Protein AF-A0A4R3DNE4-F1 (afdb_monomer)

Structure (mmCIF, N/CA/C/O backbone):
data_AF-A0A4R3DNE4-F1
#
_entry.id   AF-A0A4R3DNE4-F1
#
loop_
_atom_site.group_PDB
_atom_site.id
_atom_site.type_symbol
_atom_site.label_atom_id
_atom_site.label_alt_id
_atom_site.label_comp_id
_atom_site.label_asym_id
_atom_site.label_entity_id
_atom_site.label_seq_id
_atom_site.pdbx_PDB_ins_code
_atom_site.Cartn_x
_atom_site.Cartn_y
_atom_site.Cartn_z
_atom_site.occupancy
_atom_site.B_iso_or_equiv
_atom_site.auth_seq_id
_atom_site.auth_comp_id
_atom_site.auth_asym_id
_atom_site.auth_atom_id
_atom_site.pdbx_PDB_model_num
ATOM 1 N N . MET A 1 1 ? 6.334 3.932 26.069 1.00 52.25 1 MET A N 1
ATOM 2 C CA . MET A 1 1 ? 6.741 2.509 26.064 1.00 52.25 1 MET A CA 1
ATOM 3 C C . MET A 1 1 ? 5.589 1.728 25.460 1.00 52.25 1 MET A C 1
ATOM 5 O O . MET A 1 1 ? 4.457 2.101 25.736 1.00 52.25 1 MET A O 1
ATOM 9 N N . LEU A 1 2 ? 5.860 0.739 24.606 1.00 69.19 2 LEU A N 1
ATOM 10 C CA . LEU A 1 2 ? 4.823 -0.155 24.076 1.00 69.19 2 LEU A CA 1
ATOM 11 C C . LEU A 1 2 ? 4.167 -0.907 25.250 1.00 69.19 2 LEU A C 1
ATOM 13 O O . LEU A 1 2 ? 4.864 -1.281 26.197 1.00 69.19 2 LEU A O 1
ATOM 17 N N . ALA A 1 3 ? 2.844 -1.049 25.229 1.00 77.50 3 ALA A N 1
ATOM 18 C CA . ALA A 1 3 ? 2.082 -1.752 26.253 1.00 77.50 3 ALA A CA 1
ATOM 19 C C . ALA A 1 3 ? 2.301 -3.274 26.158 1.00 77.50 3 ALA A C 1
ATOM 21 O O . ALA A 1 3 ? 2.798 -3.801 25.160 1.00 77.50 3 ALA A O 1
ATOM 22 N N . ALA A 1 4 ? 1.943 -4.006 27.216 1.00 80.75 4 ALA A N 1
ATOM 23 C CA . ALA A 1 4 ? 2.010 -5.464 27.194 1.00 80.75 4 ALA A CA 1
ATOM 24 C C . ALA A 1 4 ? 1.046 -6.025 26.131 1.00 80.75 4 ALA A C 1
ATOM 26 O O . ALA A 1 4 ? -0.143 -5.718 26.151 1.00 80.75 4 ALA A O 1
ATOM 27 N N . GLY A 1 5 ? 1.559 -6.862 25.225 1.00 83.50 5 GLY A N 1
ATOM 28 C CA . GLY A 1 5 ? 0.786 -7.442 24.118 1.00 83.50 5 GLY A CA 1
ATOM 29 C C . GLY A 1 5 ? 0.856 -6.660 22.802 1.00 83.50 5 GLY A C 1
ATOM 30 O O . GLY A 1 5 ? 0.323 -7.135 21.797 1.00 83.50 5 GLY A O 1
ATOM 31 N N . ASP A 1 6 ? 1.534 -5.510 22.778 1.00 94.12 6 ASP A N 1
ATOM 32 C CA . ASP A 1 6 ? 1.794 -4.769 21.545 1.00 94.12 6 ASP A CA 1
ATOM 33 C C . ASP A 1 6 ? 2.691 -5.564 20.589 1.00 94.12 6 ASP A C 1
ATOM 35 O O . ASP A 1 6 ? 3.611 -6.275 21.002 1.00 94.12 6 ASP A O 1
ATOM 39 N N . ASN A 1 7 ? 2.444 -5.412 19.289 1.00 94.12 7 ASN A N 1
ATOM 40 C CA . ASN A 1 7 ? 3.234 -6.055 18.244 1.00 94.12 7 ASN A CA 1
ATOM 41 C C . ASN A 1 7 ? 3.466 -5.076 17.091 1.00 94.12 7 ASN A C 1
ATOM 43 O O . ASN A 1 7 ? 2.551 -4.352 16.692 1.00 94.12 7 ASN A O 1
ATOM 47 N N . ILE A 1 8 ? 4.690 -5.077 16.569 1.00 95.00 8 ILE A N 1
ATOM 48 C CA . ILE A 1 8 ? 5.070 -4.369 15.354 1.00 95.00 8 ILE A CA 1
ATOM 49 C C . ILE A 1 8 ? 5.612 -5.387 14.357 1.00 95.00 8 ILE A C 1
ATOM 51 O O . ILE A 1 8 ? 6.558 -6.117 14.652 1.00 95.00 8 ILE A O 1
ATOM 55 N N . VAL A 1 9 ? 5.049 -5.376 13.153 1.00 96.38 9 VAL A N 1
ATOM 56 C CA . VAL A 1 9 ? 5.530 -6.151 12.010 1.00 96.38 9 VAL A CA 1
ATOM 57 C C . VAL A 1 9 ? 6.012 -5.183 10.946 1.00 96.38 9 VAL A C 1
ATOM 59 O O . VAL A 1 9 ? 5.313 -4.231 10.609 1.00 96.38 9 VAL A O 1
ATOM 62 N N . LEU A 1 10 ? 7.204 -5.437 10.413 1.00 97.50 10 LEU A N 1
ATOM 63 C CA . LEU A 1 10 ? 7.787 -4.690 9.306 1.00 97.50 10 LEU A CA 1
ATOM 64 C C . LEU A 1 10 ? 8.239 -5.680 8.237 1.00 97.50 10 LEU A C 1
ATOM 66 O O . LEU A 1 10 ? 8.898 -6.672 8.544 1.00 97.50 10 LEU A O 1
ATOM 70 N N . GLN A 1 11 ? 7.910 -5.390 6.986 1.00 97.31 11 GLN A N 1
ATOM 71 C CA . GLN A 1 11 ? 8.351 -6.162 5.834 1.00 97.31 11 GLN A CA 1
ATOM 72 C C . GLN A 1 11 ? 8.713 -5.210 4.702 1.00 97.31 11 GLN A C 1
ATOM 74 O O . GLN A 1 11 ? 7.948 -4.309 4.379 1.00 97.31 11 GLN A O 1
ATOM 79 N N . ALA A 1 12 ? 9.861 -5.434 4.073 1.00 97.31 12 ALA A N 1
ATOM 80 C CA . ALA A 1 12 ? 10.267 -4.724 2.872 1.00 97.31 12 ALA A CA 1
ATOM 81 C C . ALA A 1 12 ? 10.697 -5.728 1.803 1.00 97.31 12 ALA A C 1
ATOM 83 O O . ALA A 1 12 ? 11.246 -6.783 2.123 1.00 97.31 12 ALA A O 1
ATOM 84 N N . ALA A 1 13 ? 10.455 -5.395 0.542 1.00 97.75 13 ALA A N 1
ATOM 85 C CA . ALA A 1 13 ? 10.882 -6.197 -0.592 1.00 97.75 13 ALA A CA 1
ATOM 86 C C . ALA A 1 13 ? 11.289 -5.291 -1.756 1.00 97.75 13 ALA A C 1
ATOM 88 O O . ALA A 1 13 ? 10.716 -4.223 -1.959 1.00 97.75 13 ALA A O 1
ATOM 89 N N . TYR A 1 14 ? 12.285 -5.730 -2.520 1.00 97.88 14 TYR A N 1
ATOM 90 C CA . TYR A 1 14 ? 12.728 -5.101 -3.760 1.00 97.88 14 TYR A CA 1
ATOM 91 C C . TYR A 1 14 ? 12.619 -6.129 -4.883 1.00 97.88 14 TYR A C 1
ATOM 93 O O . TYR A 1 14 ? 12.941 -7.298 -4.675 1.00 97.88 14 TYR A O 1
ATOM 101 N N . ALA A 1 15 ? 12.170 -5.694 -6.056 1.00 97.50 15 ALA A N 1
ATOM 102 C CA . ALA A 1 15 ? 12.066 -6.529 -7.243 1.00 97.50 15 ALA A CA 1
ATOM 103 C C . ALA A 1 15 ? 12.766 -5.869 -8.432 1.00 97.50 15 ALA A C 1
ATOM 105 O O . ALA A 1 15 ? 12.672 -4.656 -8.621 1.00 97.50 15 ALA A O 1
ATOM 106 N N . ASP A 1 16 ? 13.417 -6.694 -9.247 1.00 96.94 16 ASP A N 1
ATOM 107 C CA . ASP A 1 16 ? 14.065 -6.337 -10.508 1.00 96.94 16 ASP A CA 1
ATOM 108 C C . ASP A 1 16 ? 13.731 -7.446 -11.516 1.00 96.94 16 ASP A C 1
ATOM 110 O O . ASP A 1 16 ? 14.250 -8.556 -11.418 1.00 96.94 16 ASP A O 1
ATOM 114 N N . GLY A 1 17 ? 12.767 -7.190 -12.404 1.00 94.00 17 GLY A N 1
ATOM 115 C CA . GLY A 1 17 ? 12.265 -8.198 -13.343 1.00 94.00 17 GLY A CA 1
ATOM 116 C C . GLY A 1 17 ? 11.268 -9.204 -12.753 1.00 94.00 17 GLY A C 1
ATOM 117 O O . GLY A 1 17 ? 11.039 -10.249 -13.353 1.00 94.00 17 GLY A O 1
ATOM 118 N N . SER A 1 18 ? 10.679 -8.924 -11.584 1.00 92.94 18 SER A N 1
ATOM 119 C CA . SER A 1 18 ? 9.720 -9.825 -10.923 1.00 92.94 18 SER A CA 1
ATOM 120 C C . SER A 1 18 ? 8.725 -9.068 -10.030 1.00 92.94 18 SER A C 1
ATOM 122 O O . SER A 1 18 ? 8.647 -9.290 -8.815 1.00 92.94 18 SER A O 1
ATOM 124 N N . LEU A 1 19 ? 7.986 -8.118 -10.605 1.00 93.31 19 LEU A N 1
ATOM 125 C CA . LEU A 1 19 ? 7.172 -7.150 -9.859 1.00 93.31 19 LEU A CA 1
ATOM 126 C C . LEU A 1 19 ? 6.026 -7.802 -9.058 1.00 93.31 19 LEU A C 1
ATOM 128 O O . LEU A 1 19 ? 5.572 -7.243 -8.058 1.00 93.31 19 LEU A O 1
ATOM 132 N N . GLY A 1 20 ? 5.629 -9.028 -9.411 1.00 91.62 20 GLY A N 1
ATOM 133 C CA . GLY A 1 20 ? 4.675 -9.833 -8.638 1.00 91.62 20 GLY A CA 1
ATOM 134 C C . GLY A 1 20 ? 5.080 -10.055 -7.176 1.00 91.62 20 GLY A C 1
ATOM 135 O O . GLY A 1 20 ? 4.228 -10.014 -6.289 1.00 91.62 20 GLY A O 1
ATOM 136 N N . TYR A 1 21 ? 6.380 -10.195 -6.888 1.00 92.75 21 TYR A N 1
ATOM 137 C CA . TYR A 1 21 ? 6.878 -10.411 -5.520 1.00 92.75 21 TYR A CA 1
ATOM 138 C C . TYR A 1 21 ? 6.679 -9.204 -4.595 1.00 92.75 21 TYR A C 1
ATOM 140 O O . TYR A 1 21 ? 6.714 -9.355 -3.375 1.00 92.75 21 TYR A O 1
ATOM 148 N N . ILE A 1 22 ? 6.442 -8.017 -5.161 1.00 94.06 22 ILE A N 1
ATOM 149 C CA . ILE A 1 22 ? 6.132 -6.790 -4.418 1.00 94.06 22 ILE A CA 1
ATOM 150 C C . ILE A 1 22 ? 4.647 -6.400 -4.524 1.00 94.06 22 ILE A C 1
ATOM 152 O O . ILE A 1 22 ? 4.285 -5.280 -4.172 1.00 94.06 22 ILE A O 1
ATOM 156 N N . GLY A 1 23 ? 3.780 -7.322 -4.967 1.00 89.06 23 GLY A N 1
ATOM 157 C CA . GLY A 1 23 ? 2.317 -7.175 -4.939 1.00 89.06 23 GLY A CA 1
ATOM 158 C C . GLY A 1 23 ? 1.675 -6.581 -6.199 1.00 89.06 23 GLY A C 1
ATOM 159 O O . GLY A 1 23 ? 0.457 -6.362 -6.212 1.00 89.06 23 GLY A O 1
ATOM 160 N N . TRP A 1 24 ? 2.462 -6.355 -7.254 1.00 89.12 24 TRP A N 1
ATOM 161 C CA . TRP A 1 24 ? 2.014 -5.761 -8.514 1.00 89.12 24 TRP A CA 1
ATOM 162 C C . TRP A 1 24 ? 1.782 -6.819 -9.591 1.00 89.12 24 TRP A C 1
ATOM 164 O O . TRP A 1 24 ? 2.656 -7.633 -9.868 1.00 89.12 24 TRP A O 1
ATOM 174 N N . TYR A 1 25 ? 0.611 -6.782 -10.229 1.00 86.56 25 TYR A N 1
ATOM 175 C CA . TYR A 1 25 ? 0.200 -7.763 -11.234 1.00 86.56 25 TYR A CA 1
ATOM 176 C C . TYR A 1 25 ? -0.398 -7.069 -12.465 1.00 86.56 25 TYR A C 1
ATOM 178 O O . TYR A 1 25 ? -0.995 -5.994 -12.330 1.00 86.56 25 TYR A O 1
ATOM 186 N N . PRO A 1 26 ? -0.257 -7.659 -13.666 1.00 81.44 26 PRO A N 1
ATOM 187 C CA . PRO A 1 26 ? -0.841 -7.107 -14.883 1.00 81.44 26 PRO A CA 1
ATOM 188 C C . PRO A 1 26 ? -2.369 -7.052 -14.800 1.00 81.44 26 PRO A C 1
ATOM 190 O O . PRO A 1 26 ? -3.006 -7.929 -14.219 1.00 81.44 26 PRO A O 1
ATOM 19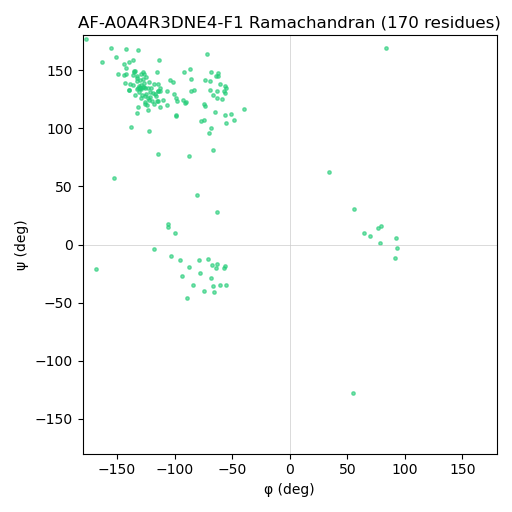3 N N . GLY A 1 27 ? -2.959 -6.017 -15.401 1.00 74.31 27 GLY A N 1
ATOM 194 C CA . GLY A 1 27 ? -4.412 -5.845 -15.468 1.00 74.31 27 GLY A CA 1
ATOM 195 C C . GLY A 1 27 ? -5.058 -5.306 -14.190 1.00 74.31 27 GLY A C 1
ATOM 196 O O . GLY A 1 27 ? -6.270 -5.130 -14.172 1.00 74.31 27 GLY A O 1
ATOM 197 N N . THR A 1 28 ? -4.274 -5.011 -13.148 1.00 69.88 28 THR A N 1
ATOM 198 C CA . THR A 1 28 ? -4.778 -4.408 -11.908 1.00 69.88 28 THR A CA 1
ATOM 199 C C . THR A 1 28 ? -4.019 -3.142 -11.550 1.00 69.88 28 THR A C 1
ATOM 201 O O . THR A 1 28 ? -2.800 -3.180 -11.392 1.00 69.88 28 THR A O 1
ATOM 204 N N . PHE A 1 29 ? -4.742 -2.033 -11.409 1.00 71.81 29 PHE A N 1
ATOM 205 C CA . PHE A 1 29 ? -4.197 -0.714 -11.093 1.00 71.81 29 PHE A CA 1
ATOM 206 C C . PHE A 1 29 ? -5.301 0.229 -10.600 1.00 71.81 29 PHE A C 1
ATOM 208 O O . PHE A 1 29 ? -6.468 0.024 -10.924 1.00 71.81 29 PHE A O 1
ATOM 215 N N . GLY A 1 30 ? -4.962 1.278 -9.853 1.00 66.81 30 GLY A N 1
ATOM 216 C CA . GLY A 1 30 ? -5.964 2.214 -9.326 1.00 66.81 30 GLY A CA 1
ATOM 217 C C . GLY A 1 30 ? -6.614 1.736 -8.035 1.00 66.81 30 GLY A C 1
ATOM 218 O O . GLY A 1 30 ? -6.492 0.567 -7.647 1.00 66.81 30 GLY A O 1
ATOM 219 N N . VAL A 1 31 ? -7.353 2.638 -7.387 1.00 69.12 31 VAL A N 1
ATOM 220 C CA . VAL A 1 31 ? -8.191 2.284 -6.241 1.00 69.12 31 VAL A CA 1
ATOM 221 C C . VAL A 1 31 ? -9.152 1.167 -6.647 1.00 69.12 31 VAL A C 1
ATOM 223 O O . VAL A 1 31 ? -9.769 1.194 -7.714 1.00 69.12 31 VAL A O 1
ATOM 226 N N . GLY A 1 32 ? -9.280 0.146 -5.793 1.00 64.88 32 GLY A N 1
ATOM 227 C CA . GLY A 1 32 ? -10.148 -1.002 -6.067 1.00 64.88 32 GLY A CA 1
ATOM 228 C C . GLY A 1 32 ? -9.697 -1.835 -7.271 1.00 64.88 32 GLY A C 1
ATOM 229 O O . GLY A 1 32 ? -10.438 -2.715 -7.702 1.00 64.88 32 GLY A O 1
ATOM 230 N N . ARG A 1 33 ? -8.493 -1.570 -7.806 1.00 65.06 33 ARG A N 1
ATOM 231 C CA . ARG A 1 33 ? -7.920 -2.202 -9.001 1.00 65.06 33 ARG A CA 1
ATOM 232 C C . ARG A 1 33 ? -8.814 -2.073 -10.245 1.00 65.06 33 ARG A C 1
ATOM 234 O O . ARG A 1 33 ? -8.802 -2.953 -11.100 1.00 65.06 33 ARG A O 1
ATOM 241 N N . LEU A 1 34 ? -9.595 -0.991 -10.334 1.00 54.50 34 LEU A N 1
ATOM 242 C CA . LEU A 1 34 ? -10.563 -0.747 -11.414 1.00 54.50 34 LEU A CA 1
ATOM 243 C C . LEU A 1 34 ? -9.922 -0.233 -12.717 1.00 54.50 34 LEU A C 1
ATOM 245 O O . LEU A 1 34 ? -10.571 -0.224 -13.762 1.00 54.50 34 LEU A O 1
ATOM 249 N N . GLY A 1 35 ? -8.658 0.190 -12.669 1.00 62.16 35 GLY A N 1
ATOM 250 C CA . GLY A 1 35 ? -7.850 0.539 -13.832 1.00 62.16 35 GLY A CA 1
ATOM 251 C C . GLY A 1 35 ? -7.048 -0.655 -14.358 1.00 62.16 35 GLY A C 1
ATOM 252 O O . GLY A 1 35 ? -6.603 -1.519 -13.604 1.00 62.16 35 GLY A O 1
ATOM 253 N N . GLY A 1 36 ? -6.819 -0.687 -15.670 1.00 67.25 36 GLY A N 1
ATOM 254 C CA . GLY A 1 36 ? -5.939 -1.664 -16.308 1.00 67.25 36 GLY A CA 1
ATOM 255 C C . GLY A 1 36 ? -4.563 -1.062 -16.576 1.00 67.25 36 GLY A C 1
ATOM 256 O O . GLY A 1 36 ? -4.436 -0.209 -17.449 1.00 67.25 36 GLY A O 1
ATOM 257 N N . LEU A 1 37 ? -3.534 -1.520 -15.857 1.00 72.56 37 LEU A N 1
ATOM 258 C CA . LEU A 1 37 ? -2.135 -1.262 -16.210 1.00 72.56 37 LEU A CA 1
ATOM 259 C C . LEU A 1 37 ? -1.581 -2.468 -16.968 1.00 72.56 37 LEU A C 1
ATOM 261 O O . LEU A 1 37 ? -1.578 -3.592 -16.453 1.00 72.56 37 LEU A O 1
ATOM 265 N N . THR A 1 38 ? -1.067 -2.230 -18.173 1.00 77.94 38 THR A N 1
ATOM 266 C CA . THR A 1 38 ? -0.219 -3.205 -18.863 1.00 77.94 38 THR A CA 1
ATOM 267 C C . THR A 1 38 ? 1.104 -3.278 -18.118 1.00 77.94 38 THR A C 1
ATOM 269 O O . THR A 1 38 ? 1.960 -2.432 -18.331 1.00 77.94 38 THR A O 1
ATOM 272 N N . LEU A 1 39 ? 1.258 -4.250 -17.219 1.00 86.56 39 LEU A N 1
ATOM 273 C CA . LEU A 1 39 ? 2.475 -4.431 -16.434 1.00 86.56 39 LEU A CA 1
ATOM 274 C C . LEU A 1 39 ? 3.425 -5.404 -17.139 1.00 86.56 39 LEU A C 1
ATOM 276 O O . LEU A 1 39 ? 3.046 -6.541 -17.414 1.00 86.56 39 LEU A O 1
ATOM 280 N N . ALA A 1 40 ? 4.660 -4.970 -17.384 1.00 90.12 40 ALA A N 1
ATOM 281 C CA . ALA A 1 40 ? 5.731 -5.815 -17.902 1.00 90.12 40 ALA A CA 1
ATOM 282 C C . ALA A 1 40 ? 6.941 -5.807 -16.958 1.00 90.12 40 ALA A C 1
ATOM 284 O O . ALA A 1 40 ? 7.487 -4.744 -16.636 1.00 90.12 40 ALA A O 1
ATOM 285 N N . ASP A 1 41 ? 7.368 -7.003 -16.552 1.00 92.62 41 ASP A N 1
ATOM 286 C CA . ASP A 1 41 ? 8.542 -7.212 -15.699 1.00 92.62 41 ASP A CA 1
ATOM 287 C C . ASP A 1 41 ? 9.844 -6.822 -16.409 1.00 92.62 41 ASP A C 1
ATOM 289 O O . ASP A 1 41 ? 10.739 -6.251 -15.792 1.00 92.62 41 ASP A O 1
ATOM 293 N N . ALA A 1 42 ? 9.931 -7.058 -17.717 1.00 92.06 42 ALA A N 1
ATOM 294 C CA . ALA A 1 42 ? 11.078 -6.697 -18.539 1.00 92.06 42 ALA A CA 1
ATOM 295 C C . ALA A 1 42 ? 10.637 -6.250 -19.934 1.00 92.06 42 ALA A C 1
ATOM 297 O O . ALA A 1 42 ? 9.557 -6.608 -20.411 1.00 92.06 42 ALA A O 1
ATOM 298 N N . THR A 1 43 ? 11.473 -5.450 -20.588 1.00 91.12 43 THR A N 1
ATOM 299 C CA . THR A 1 43 ? 11.191 -4.852 -21.894 1.00 91.12 43 THR A CA 1
ATOM 300 C C . THR A 1 43 ? 12.407 -4.993 -22.793 1.00 91.12 43 THR A C 1
ATOM 302 O O . THR A 1 43 ? 13.542 -5.004 -22.326 1.00 91.12 43 THR A O 1
ATOM 305 N N . LEU A 1 44 ? 12.184 -5.129 -24.099 1.00 90.50 44 LEU A N 1
ATOM 306 C CA . LEU A 1 44 ? 13.275 -5.128 -25.066 1.00 90.50 44 LEU A CA 1
ATOM 307 C C . LEU A 1 44 ? 13.529 -3.696 -25.533 1.00 90.50 44 LEU A C 1
ATOM 309 O O . LEU A 1 44 ? 12.644 -3.052 -26.100 1.00 90.50 44 LEU A O 1
ATOM 313 N N . ASN A 1 45 ? 14.753 -3.217 -25.353 1.00 85.25 45 ASN A N 1
ATOM 314 C CA . ASN A 1 45 ? 15.215 -1.991 -25.970 1.00 85.25 45 ASN A CA 1
ATOM 315 C C . ASN A 1 45 ? 15.474 -2.252 -27.457 1.00 85.25 45 ASN A C 1
ATOM 317 O O . ASN A 1 45 ? 16.448 -2.900 -27.833 1.00 85.25 45 ASN A O 1
ATOM 321 N N . THR A 1 46 ? 14.604 -1.741 -28.322 1.00 82.50 46 THR A N 1
ATOM 322 C CA . THR A 1 46 ? 14.681 -1.987 -29.769 1.00 82.50 46 THR A CA 1
ATOM 323 C C . THR A 1 46 ? 15.846 -1.272 -30.453 1.00 82.50 46 THR A C 1
ATOM 325 O O . THR A 1 46 ? 16.134 -1.567 -31.608 1.00 82.50 46 THR A O 1
ATOM 328 N N . ILE A 1 47 ? 16.505 -0.329 -29.771 1.00 85.56 47 ILE A N 1
ATOM 329 C CA . ILE A 1 47 ? 17.669 0.396 -30.295 1.00 85.56 47 ILE A CA 1
ATOM 330 C C . ILE A 1 47 ? 18.956 -0.355 -29.942 1.00 85.56 47 ILE A C 1
ATOM 332 O O . ILE A 1 47 ? 19.814 -0.536 -30.800 1.00 85.56 47 ILE A O 1
ATOM 336 N N . THR A 1 48 ? 19.098 -0.800 -28.691 1.00 88.44 48 THR A N 1
ATOM 337 C CA . THR A 1 48 ? 20.322 -1.469 -28.213 1.00 88.44 48 THR A CA 1
ATOM 338 C C . THR A 1 48 ? 20.255 -2.996 -28.274 1.00 88.44 48 THR A C 1
ATOM 340 O O . THR A 1 48 ? 21.276 -3.656 -28.095 1.00 88.44 48 THR A O 1
ATOM 343 N N . GLY A 1 49 ? 19.070 -3.576 -28.480 1.00 89.56 49 GLY A N 1
ATOM 344 C CA . GLY A 1 49 ? 18.824 -5.020 -28.415 1.00 89.56 49 GLY A CA 1
ATOM 345 C C . GLY A 1 49 ? 18.908 -5.610 -27.002 1.00 89.56 49 GLY A C 1
ATOM 346 O O . GLY A 1 49 ? 18.880 -6.828 -26.847 1.00 89.56 49 GLY A O 1
ATOM 347 N N . SER A 1 50 ? 19.043 -4.772 -25.971 1.00 91.94 50 SER A N 1
ATOM 348 C CA . SER A 1 50 ? 19.180 -5.204 -24.576 1.00 91.94 50 SER A CA 1
ATOM 349 C C . SER A 1 50 ? 17.818 -5.405 -23.914 1.00 91.94 50 SER A C 1
ATOM 351 O O . SER A 1 50 ? 16.852 -4.732 -24.267 1.00 91.94 50 SER A O 1
ATOM 353 N N . VAL A 1 51 ? 17.746 -6.303 -22.932 1.00 93.62 51 VAL A N 1
ATOM 354 C CA . VAL A 1 51 ? 16.563 -6.451 -22.076 1.00 93.62 51 VAL A CA 1
ATOM 355 C C . VAL A 1 51 ? 16.730 -5.561 -20.849 1.00 93.62 51 VAL A C 1
ATOM 357 O O . VAL A 1 51 ? 17.705 -5.698 -20.113 1.00 93.62 51 VAL A O 1
ATOM 360 N N . ASP A 1 52 ? 15.781 -4.653 -20.648 1.00 93.88 52 ASP A N 1
ATOM 361 C CA . ASP A 1 52 ? 15.720 -3.741 -19.514 1.00 93.88 52 ASP A CA 1
ATOM 362 C C . ASP A 1 52 ? 14.613 -4.187 -18.550 1.00 93.88 52 ASP A C 1
ATOM 364 O O . ASP A 1 52 ? 13.431 -4.232 -18.899 1.00 93.88 52 ASP A O 1
ATOM 368 N N . ASN A 1 53 ? 14.984 -4.485 -17.309 1.00 95.62 53 ASN A N 1
ATOM 369 C CA . ASN A 1 53 ? 14.034 -4.901 -16.284 1.00 95.62 53 ASN A CA 1
ATOM 370 C C . ASN A 1 53 ? 13.356 -3.705 -15.609 1.00 95.62 53 ASN A C 1
ATOM 372 O O . ASN A 1 53 ? 14.012 -2.760 -15.153 1.00 95.62 53 ASN A O 1
ATOM 376 N N . SER A 1 54 ? 12.035 -3.779 -15.482 1.00 96.00 54 SER A N 1
ATOM 377 C CA . SER A 1 54 ? 11.280 -2.927 -14.572 1.00 96.00 54 SER A CA 1
ATOM 378 C C . SER A 1 54 ? 11.605 -3.316 -13.131 1.00 96.00 54 SER A C 1
ATOM 380 O O . SER A 1 54 ? 11.720 -4.497 -12.798 1.00 96.00 54 SER A O 1
ATOM 382 N N . SER A 1 55 ? 11.732 -2.322 -12.258 1.00 97.19 55 SER A N 1
ATOM 383 C CA . SER A 1 55 ? 12.068 -2.551 -10.855 1.00 97.19 55 SER A CA 1
ATOM 384 C C . SER A 1 55 ? 11.152 -1.791 -9.913 1.00 97.19 55 SER A C 1
ATOM 386 O O . SER A 1 55 ? 10.387 -0.923 -10.327 1.00 97.19 55 SER A O 1
ATOM 388 N N . GLY A 1 56 ? 11.197 -2.121 -8.631 1.00 97.38 56 GLY A N 1
ATOM 389 C CA . GLY A 1 56 ? 10.367 -1.467 -7.634 1.00 97.38 56 GLY A CA 1
ATOM 390 C C . GLY A 1 56 ? 10.656 -1.957 -6.232 1.00 97.38 56 GLY A C 1
ATOM 391 O O . GLY A 1 56 ? 11.451 -2.872 -6.023 1.00 97.38 56 GLY A O 1
ATOM 392 N N . PHE A 1 57 ? 9.987 -1.351 -5.261 1.00 97.94 57 PHE A N 1
ATOM 393 C CA . PHE A 1 57 ? 10.009 -1.840 -3.891 1.00 97.94 57 PHE A CA 1
ATOM 394 C C . PHE A 1 57 ? 8.632 -1.734 -3.250 1.00 97.94 57 PHE A C 1
ATOM 396 O O . PHE A 1 57 ? 7.811 -0.908 -3.656 1.00 97.94 57 PHE A O 1
ATOM 403 N N . SER A 1 58 ? 8.411 -2.545 -2.220 1.00 97.31 58 SER A N 1
ATOM 404 C CA . SER A 1 58 ? 7.289 -2.424 -1.300 1.00 97.31 58 SER A CA 1
ATOM 405 C C . SER A 1 58 ? 7.778 -2.397 0.145 1.00 97.31 58 SER A C 1
ATOM 407 O O . SER A 1 58 ? 8.798 -2.992 0.498 1.00 97.31 58 SER A O 1
ATOM 409 N N . LEU A 1 59 ? 7.039 -1.680 0.978 1.00 97.94 59 LEU A N 1
ATOM 410 C CA . LEU A 1 59 ? 7.180 -1.629 2.422 1.00 97.94 59 LEU A CA 1
ATOM 411 C C . LEU A 1 59 ? 5.797 -1.851 3.025 1.00 97.94 59 LEU A C 1
ATOM 413 O O . LEU A 1 59 ? 4.831 -1.233 2.586 1.00 97.94 59 LEU A O 1
ATOM 417 N N . VAL A 1 60 ? 5.713 -2.697 4.042 1.00 97.25 60 VAL A N 1
ATOM 418 C CA . VAL A 1 60 ? 4.512 -2.936 4.838 1.00 97.25 60 VAL A CA 1
ATOM 419 C C . VAL A 1 60 ? 4.883 -2.818 6.308 1.00 97.25 60 VAL A C 1
ATOM 421 O O . VAL A 1 60 ? 5.894 -3.362 6.754 1.00 97.25 60 VAL A O 1
ATOM 424 N N . ALA A 1 61 ? 4.054 -2.105 7.056 1.00 97.81 61 ALA A N 1
ATOM 425 C CA . ALA A 1 61 ? 4.154 -1.966 8.493 1.00 97.81 61 ALA A CA 1
ATOM 426 C C . ALA A 1 61 ? 2.790 -2.235 9.125 1.00 97.81 61 ALA A C 1
ATOM 428 O O . ALA A 1 61 ? 1.776 -1.733 8.646 1.00 97.81 61 ALA A O 1
ATOM 429 N N . ALA A 1 62 ? 2.765 -2.990 10.217 1.00 97.50 62 ALA A N 1
ATOM 430 C CA . ALA A 1 62 ? 1.577 -3.173 11.035 1.00 97.50 62 ALA A CA 1
ATOM 431 C C . ALA A 1 62 ? 1.923 -2.953 12.508 1.00 97.50 62 ALA A C 1
ATOM 433 O O . ALA A 1 62 ? 2.935 -3.456 12.992 1.00 97.50 62 ALA A O 1
ATOM 434 N N . LEU A 1 63 ? 1.082 -2.207 13.215 1.00 96.69 63 LEU A N 1
ATOM 435 C CA . LEU A 1 63 ? 1.188 -1.924 14.639 1.00 96.69 63 LEU A CA 1
ATOM 436 C C . LEU A 1 63 ? -0.120 -2.317 15.316 1.00 96.69 63 LEU A C 1
ATOM 438 O O . LEU A 1 63 ? -1.189 -1.843 14.939 1.00 96.69 63 LEU A O 1
ATOM 442 N N . LYS A 1 64 ? -0.018 -3.124 16.365 1.00 96.12 64 LYS A N 1
ATOM 443 C CA . LYS A 1 64 ? -1.091 -3.377 17.321 1.00 96.12 64 LYS A CA 1
ATOM 444 C C . LYS A 1 64 ? -0.725 -2.727 18.644 1.00 96.12 64 LYS A C 1
ATOM 446 O O . LYS A 1 64 ? 0.339 -3.028 19.180 1.00 96.12 64 LYS A O 1
ATOM 451 N N . HIS A 1 65 ? -1.604 -1.867 19.148 1.00 96.25 65 HIS A N 1
ATOM 452 C CA . HIS A 1 65 ? -1.420 -1.164 20.409 1.00 96.25 65 HIS A CA 1
ATOM 453 C C . HIS A 1 65 ? -2.630 -1.331 21.331 1.00 96.25 65 HIS A C 1
ATOM 455 O O . HIS A 1 65 ? -3.763 -1.062 20.926 1.00 96.25 65 HIS A O 1
ATOM 461 N N . PHE A 1 66 ? -2.393 -1.743 22.574 1.00 95.19 66 PHE A N 1
ATOM 462 C CA . PHE A 1 66 ? -3.413 -1.812 23.620 1.00 95.19 66 PHE A CA 1
ATOM 463 C C . PHE A 1 66 ? -3.336 -0.580 24.526 1.00 95.19 66 PHE A C 1
ATOM 465 O O . PHE A 1 66 ? -2.408 -0.432 25.317 1.00 95.19 66 PHE A O 1
ATOM 472 N N . TRP A 1 67 ? -4.352 0.281 24.456 1.00 93.56 67 TRP A N 1
ATOM 473 C CA . TRP A 1 67 ? -4.502 1.415 25.375 1.00 93.56 67 TRP A CA 1
ATOM 474 C C . TRP A 1 67 ? -4.967 0.939 26.753 1.00 93.56 67 TRP A C 1
ATOM 476 O O . TRP A 1 67 ? -4.506 1.413 27.789 1.00 93.56 67 TRP A O 1
ATOM 486 N N . THR A 1 68 ? -5.887 -0.027 26.749 1.00 93.38 68 THR A N 1
ATOM 487 C CA . THR A 1 68 ? -6.343 -0.793 27.911 1.00 93.38 68 THR A CA 1
ATOM 488 C C . THR A 1 68 ? -6.588 -2.242 27.466 1.00 93.38 68 THR A C 1
ATOM 490 O O . THR A 1 68 ? -6.676 -2.499 26.262 1.00 93.38 68 THR A O 1
ATOM 493 N N . PRO A 1 69 ? -6.779 -3.210 28.383 1.00 91.12 69 PRO A N 1
ATOM 494 C CA . PRO A 1 69 ? -7.147 -4.579 27.996 1.00 91.12 69 PRO A CA 1
ATOM 495 C C . PRO A 1 69 ? -8.439 -4.673 27.163 1.00 91.12 69 PRO A C 1
ATOM 497 O O . PRO A 1 69 ? -8.661 -5.665 26.477 1.00 91.12 69 PRO A O 1
ATOM 500 N N . GLN A 1 70 ? -9.288 -3.644 27.227 1.00 94.56 70 GLN A N 1
ATOM 501 C CA . GLN A 1 70 ? -10.581 -3.561 26.547 1.00 94.56 70 GLN A CA 1
ATOM 502 C C . GLN A 1 70 ? -10.536 -2.668 25.302 1.00 94.56 70 GLN A C 1
ATOM 504 O O . GLN A 1 70 ? -11.513 -2.630 24.565 1.00 94.56 70 GLN A O 1
ATOM 509 N N . LEU A 1 71 ? -9.459 -1.912 25.068 1.00 95.50 71 LEU A N 1
ATOM 510 C CA . LEU A 1 71 ? -9.372 -0.938 23.981 1.00 95.50 71 LEU A CA 1
ATOM 511 C C . LEU A 1 71 ? -8.056 -1.105 23.226 1.00 95.50 71 LEU A C 1
ATOM 513 O O . LEU A 1 71 ? -6.983 -0.805 23.756 1.00 95.50 71 LEU A O 1
ATOM 517 N N . ARG A 1 72 ? -8.153 -1.540 21.968 1.00 95.56 72 ARG A N 1
ATOM 518 C CA . ARG A 1 72 ? -6.996 -1.755 21.095 1.00 95.56 72 ARG A CA 1
ATOM 519 C C . ARG A 1 72 ? -7.123 -1.018 19.773 1.00 95.56 72 ARG A C 1
ATOM 521 O O . ARG A 1 72 ? -8.211 -0.904 19.211 1.00 95.56 72 ARG A O 1
ATOM 528 N N . THR A 1 73 ? -5.983 -0.576 19.267 1.00 96.94 73 THR A N 1
ATOM 529 C CA . THR A 1 73 ? -5.831 -0.018 17.929 1.00 96.94 73 THR A CA 1
ATOM 530 C C . THR A 1 73 ? -4.953 -0.937 17.092 1.00 96.94 73 THR A C 1
ATOM 532 O O . THR A 1 73 ? -3.932 -1.433 17.568 1.00 96.94 73 THR A O 1
ATOM 535 N N . GLU A 1 74 ? -5.335 -1.147 15.838 1.00 96.69 74 GLU A N 1
ATOM 536 C CA . GLU A 1 74 ? -4.520 -1.846 14.845 1.00 96.69 74 GLU A CA 1
ATOM 537 C C . GLU A 1 74 ? -4.345 -0.92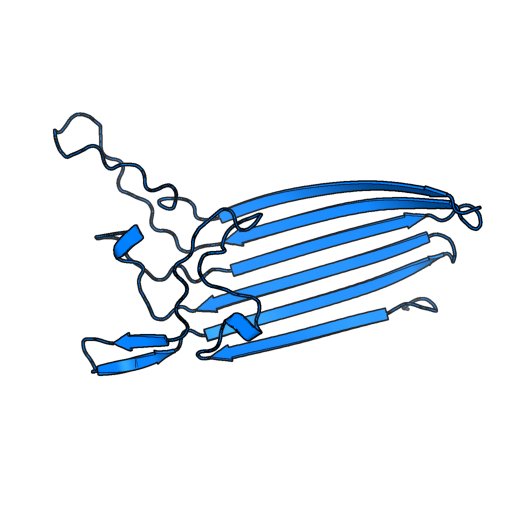9 13.634 1.00 96.69 74 GLU A C 1
ATOM 539 O O . GLU A 1 74 ? -5.330 -0.515 13.031 1.00 96.69 74 GLU A O 1
ATOM 544 N N . ILE A 1 75 ? -3.105 -0.577 13.299 1.00 97.50 75 ILE A N 1
ATOM 545 C CA . ILE A 1 75 ? -2.763 0.264 12.147 1.00 97.50 75 ILE A CA 1
ATOM 546 C C . ILE A 1 75 ? -1.936 -0.577 11.189 1.00 97.50 75 ILE A C 1
ATOM 548 O O . ILE A 1 75 ? -0.936 -1.157 11.599 1.00 97.50 75 ILE A O 1
ATOM 552 N N . THR A 1 76 ? -2.324 -0.625 9.921 1.00 97.75 76 THR A N 1
ATOM 553 C CA . THR A 1 76 ? -1.526 -1.217 8.845 1.00 97.75 76 THR A CA 1
ATOM 554 C C . THR A 1 76 ? -1.272 -0.159 7.789 1.00 97.75 76 THR A C 1
ATOM 556 O O . THR A 1 76 ? -2.196 0.521 7.359 1.00 97.75 76 THR A O 1
ATOM 559 N N . ALA A 1 77 ? -0.027 -0.016 7.360 1.00 97.25 77 ALA A N 1
ATOM 560 C CA . ALA A 1 77 ? 0.353 0.865 6.274 1.00 97.25 77 ALA A CA 1
ATOM 561 C C . ALA A 1 77 ? 1.213 0.102 5.268 1.00 97.25 77 ALA A C 1
ATOM 563 O O . ALA A 1 77 ? 2.066 -0.700 5.647 1.00 97.25 77 ALA A O 1
ATOM 564 N N . SER A 1 78 ? 1.020 0.375 3.985 1.00 96.31 78 SER A N 1
ATOM 565 C CA . SER A 1 78 ? 1.890 -0.114 2.923 1.00 96.31 78 SER A CA 1
ATOM 566 C C . SER A 1 78 ? 2.248 1.016 1.977 1.00 96.31 78 SER A C 1
ATOM 568 O O . SER A 1 78 ? 1.383 1.827 1.665 1.00 96.31 78 SER A O 1
ATOM 570 N N . TYR A 1 79 ? 3.477 1.027 1.479 1.00 96.75 79 TYR A N 1
ATOM 571 C CA . TYR A 1 79 ? 3.921 1.895 0.393 1.00 96.75 79 TYR A CA 1
ATOM 572 C C . TYR A 1 79 ? 4.614 1.040 -0.661 1.00 96.75 79 TYR A C 1
ATOM 574 O O . TYR A 1 79 ? 5.418 0.172 -0.323 1.00 96.75 79 TYR A O 1
ATOM 582 N N . SER A 1 80 ? 4.351 1.293 -1.935 1.00 95.81 80 SER A N 1
ATOM 583 C CA . SER A 1 80 ? 5.093 0.675 -3.023 1.00 95.81 80 SER A CA 1
ATOM 584 C C . SER A 1 80 ? 5.312 1.647 -4.167 1.00 95.81 80 SER A C 1
ATOM 586 O O . SER A 1 80 ? 4.536 2.576 -4.378 1.00 95.81 80 SER A O 1
ATOM 588 N N . GLN A 1 81 ? 6.395 1.441 -4.905 1.00 95.38 81 GLN A N 1
ATOM 589 C CA . GLN A 1 81 ? 6.655 2.196 -6.120 1.00 95.38 81 GLN A CA 1
ATOM 590 C C . GLN A 1 81 ? 7.286 1.320 -7.185 1.00 95.38 81 GLN A C 1
ATOM 592 O O . GLN A 1 81 ? 8.110 0.453 -6.881 1.00 95.38 81 GLN A O 1
ATOM 597 N N . LEU A 1 82 ? 6.949 1.618 -8.433 1.00 95.25 82 LEU A N 1
ATOM 598 C CA . LEU A 1 82 ? 7.528 0.985 -9.603 1.00 95.25 82 LEU A CA 1
ATOM 599 C C . LEU A 1 82 ? 8.323 1.992 -10.433 1.00 95.25 82 LEU A C 1
ATOM 601 O O . LEU A 1 82 ? 7.995 3.174 -10.521 1.00 95.25 82 LEU A O 1
ATOM 605 N N . LYS A 1 83 ? 9.366 1.485 -11.079 1.00 95.62 83 LYS A N 1
ATOM 606 C CA . LYS A 1 83 ? 10.143 2.141 -12.120 1.00 95.62 83 LYS A CA 1
ATOM 607 C C . LYS A 1 83 ? 10.091 1.254 -13.353 1.00 95.62 83 LYS A C 1
ATOM 609 O O . LYS A 1 83 ? 10.829 0.274 -13.461 1.00 95.62 83 LYS A O 1
ATOM 614 N N . LEU A 1 84 ? 9.190 1.589 -14.263 1.00 93.38 84 LEU A N 1
ATOM 615 C CA . LEU A 1 84 ? 8.926 0.770 -15.435 1.00 93.38 84 LEU A CA 1
ATOM 616 C C . LEU A 1 84 ? 9.908 1.131 -16.553 1.00 93.38 84 LEU A C 1
ATOM 618 O O . LEU A 1 84 ? 10.287 2.292 -16.729 1.00 93.38 84 LEU A O 1
ATOM 622 N N . LYS A 1 85 ? 10.345 0.119 -17.305 1.00 93.50 85 LYS A N 1
ATOM 623 C CA . LYS A 1 85 ? 11.291 0.282 -18.425 1.00 93.50 85 LYS A CA 1
ATOM 624 C C . LYS A 1 85 ? 10.632 0.310 -19.798 1.00 93.50 85 LYS A C 1
ATOM 626 O O . LYS A 1 85 ? 11.318 0.282 -20.816 1.00 93.50 85 LYS A O 1
ATOM 631 N N . TYR A 1 86 ? 9.308 0.387 -19.838 1.00 89.69 86 TYR A N 1
ATOM 632 C CA . TYR A 1 86 ? 8.544 0.609 -21.060 1.00 89.69 86 TYR A CA 1
ATOM 633 C C . TYR A 1 86 ? 7.856 1.965 -21.012 1.00 89.69 86 TYR A C 1
ATOM 635 O O . TYR A 1 86 ? 7.603 2.539 -19.952 1.00 89.69 86 TYR A O 1
ATOM 643 N N . ILE A 1 87 ? 7.520 2.447 -22.200 1.00 87.94 87 ILE A N 1
ATOM 644 C CA . ILE A 1 87 ? 6.540 3.506 -22.393 1.00 87.94 87 ILE A CA 1
ATOM 645 C C . ILE A 1 87 ? 5.230 2.862 -22.841 1.00 87.94 87 ILE A C 1
ATOM 647 O O . ILE A 1 87 ? 5.241 1.929 -23.643 1.00 87.94 87 ILE A O 1
ATOM 651 N N . ASP A 1 88 ? 4.100 3.348 -22.341 1.00 79.50 88 ASP A N 1
ATOM 652 C CA . ASP A 1 88 ? 2.796 2.817 -22.744 1.00 79.50 88 ASP A CA 1
ATOM 653 C C . ASP A 1 88 ? 2.278 3.543 -24.001 1.00 79.50 88 ASP A C 1
ATOM 655 O O . ASP A 1 88 ? 1.436 4.440 -23.964 1.00 79.50 88 ASP A O 1
ATOM 659 N N . ALA A 1 89 ? 2.857 3.187 -25.151 1.00 78.88 89 ALA A N 1
ATOM 660 C CA . ALA A 1 89 ? 2.495 3.782 -26.438 1.00 78.88 89 ALA A CA 1
ATOM 661 C C . ALA A 1 89 ? 1.087 3.407 -26.910 1.00 78.88 89 ALA A C 1
ATOM 663 O O . ALA A 1 89 ? 0.446 4.209 -27.591 1.00 78.88 89 ALA A O 1
ATOM 664 N N . ALA A 1 90 ? 0.593 2.231 -26.517 1.00 75.38 90 ALA A N 1
ATOM 665 C CA . ALA A 1 90 ? -0.745 1.770 -26.868 1.00 75.38 90 ALA A CA 1
ATOM 666 C C . ALA A 1 90 ? -1.827 2.646 -26.219 1.00 75.38 90 ALA A C 1
ATOM 668 O O . ALA A 1 90 ? -2.802 3.000 -26.880 1.00 75.38 90 ALA A O 1
ATOM 669 N N . SER A 1 91 ? -1.630 3.048 -24.960 1.00 73.12 91 SER A N 1
ATOM 670 C CA . SER A 1 91 ? -2.581 3.905 -24.246 1.00 73.12 91 SER A CA 1
ATOM 671 C C . SER A 1 91 ? -2.392 5.399 -24.543 1.00 73.12 91 SER A C 1
ATOM 673 O O . SER A 1 91 ? -3.370 6.147 -24.574 1.00 73.12 91 SER A O 1
ATOM 675 N N . PHE A 1 92 ? -1.157 5.870 -24.754 1.00 73.56 92 PHE A N 1
ATOM 676 C CA . PHE A 1 92 ? -0.847 7.312 -24.726 1.00 73.56 92 PHE A CA 1
ATOM 677 C C . P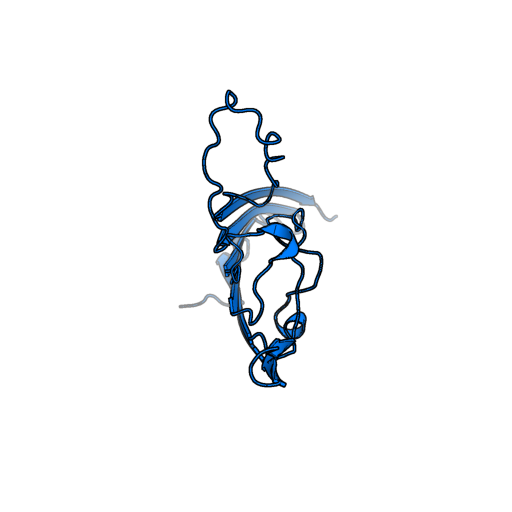HE A 1 92 ? -0.325 7.907 -26.049 1.00 73.56 92 PHE A C 1
ATOM 679 O O . PHE A 1 92 ? -0.140 9.124 -26.136 1.00 73.56 92 PHE A O 1
ATOM 686 N N . GLY A 1 93 ? -0.105 7.096 -27.091 1.00 77.00 93 GLY A N 1
ATOM 687 C CA . GLY A 1 93 ? 0.273 7.568 -28.429 1.00 77.00 93 GLY A CA 1
ATOM 688 C C . GLY A 1 93 ? 1.524 8.457 -28.438 1.00 77.00 93 GLY A C 1
ATOM 689 O O . GLY A 1 93 ? 2.559 8.099 -27.883 1.00 77.00 93 GLY A O 1
ATOM 690 N N . ALA A 1 94 ? 1.435 9.643 -29.050 1.00 75.69 94 ALA A N 1
ATOM 691 C CA . ALA A 1 94 ? 2.557 10.585 -29.166 1.00 75.69 94 ALA A CA 1
ATOM 692 C C . ALA A 1 94 ? 3.089 11.118 -27.817 1.00 75.69 94 ALA A C 1
ATOM 694 O O . ALA A 1 94 ? 4.200 11.637 -27.761 1.00 75.69 94 ALA A O 1
ATOM 695 N N . PHE A 1 95 ? 2.324 10.972 -26.731 1.00 77.12 95 PHE A N 1
ATOM 696 C CA . PHE A 1 95 ? 2.703 11.413 -25.384 1.00 77.12 95 PHE A CA 1
ATOM 697 C C . PHE A 1 95 ? 3.096 10.246 -24.470 1.00 77.12 95 PHE A C 1
ATOM 699 O O . PHE A 1 95 ? 3.120 10.386 -23.244 1.00 77.12 95 PHE A O 1
ATOM 706 N N . ALA A 1 96 ? 3.392 9.087 -25.061 1.00 81.62 96 ALA A N 1
ATOM 707 C CA . ALA A 1 96 ? 3.760 7.885 -24.339 1.00 81.62 96 ALA A CA 1
ATOM 708 C C . ALA A 1 96 ? 4.951 8.084 -23.414 1.00 81.62 96 ALA A C 1
ATOM 710 O O . ALA A 1 96 ? 5.975 8.674 -23.762 1.00 81.62 96 ALA A O 1
ATOM 711 N N . ARG A 1 97 ? 4.812 7.536 -22.211 1.00 86.06 97 ARG A N 1
ATOM 712 C CA . ARG A 1 97 ? 5.853 7.53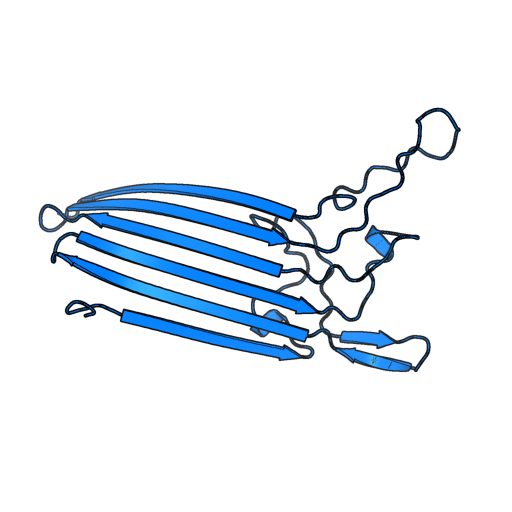8 -21.193 1.00 86.06 97 ARG A CA 1
ATOM 713 C C . ARG A 1 97 ? 5.664 6.378 -20.235 1.00 86.06 97 ARG A C 1
ATOM 715 O O . ARG A 1 97 ? 4.628 5.716 -20.253 1.00 86.06 97 ARG A O 1
ATOM 722 N N . SER A 1 98 ? 6.672 6.155 -19.403 1.00 89.25 98 SER A N 1
ATOM 723 C CA . SER A 1 98 ? 6.528 5.274 -18.252 1.00 89.25 98 SER A CA 1
ATOM 724 C C . SER A 1 98 ? 5.601 5.915 -17.219 1.00 89.25 98 SER A C 1
ATOM 726 O O . SER A 1 98 ? 5.765 7.094 -16.888 1.00 89.25 98 SER A O 1
ATOM 728 N N . LEU A 1 99 ? 4.648 5.137 -16.702 1.00 88.69 99 LEU A N 1
ATOM 729 C CA . LEU A 1 99 ? 3.713 5.593 -15.675 1.00 88.69 99 LEU A CA 1
ATOM 730 C C . LEU A 1 99 ? 4.320 5.630 -14.269 1.00 88.69 99 LEU A C 1
ATOM 732 O O . LEU A 1 99 ? 3.841 6.417 -13.458 1.00 88.69 99 LEU A O 1
ATOM 736 N N . ASP A 1 100 ? 5.358 4.832 -13.993 1.00 92.44 100 ASP A N 1
ATOM 737 C CA . ASP A 1 100 ? 6.056 4.728 -12.696 1.00 92.44 100 ASP A CA 1
ATOM 738 C C . ASP A 1 100 ? 5.133 4.918 -11.466 1.00 92.44 100 ASP A C 1
ATOM 740 O O . ASP A 1 100 ? 5.287 5.906 -10.735 1.00 92.44 100 ASP A O 1
ATOM 744 N N . PRO A 1 101 ? 4.131 4.038 -11.263 1.00 91.19 101 PRO A N 1
ATOM 745 C CA . PRO A 1 101 ? 3.149 4.214 -10.202 1.00 91.19 101 PRO A CA 1
ATOM 746 C C . PRO A 1 101 ? 3.770 4.198 -8.809 1.00 91.19 101 PRO A C 1
ATOM 748 O O . PRO A 1 101 ? 4.728 3.466 -8.539 1.00 91.19 101 PRO A O 1
ATOM 751 N N . LYS A 1 102 ? 3.163 4.971 -7.912 1.00 94.06 102 LYS A N 1
ATOM 752 C CA . LYS A 1 102 ? 3.434 4.970 -6.477 1.00 94.06 102 LYS A CA 1
ATOM 753 C C . LYS A 1 102 ? 2.123 4.828 -5.736 1.00 94.06 102 LYS A C 1
ATOM 755 O O . LYS A 1 102 ? 1.217 5.620 -5.956 1.00 94.06 102 LYS A O 1
ATOM 760 N N . GLU A 1 103 ? 2.032 3.849 -4.856 1.00 92.50 103 GLU A N 1
ATOM 761 C CA . GLU A 1 103 ? 0.813 3.571 -4.110 1.00 92.50 103 GLU A CA 1
ATOM 762 C C . GLU A 1 103 ? 1.113 3.539 -2.620 1.00 92.50 103 GLU A C 1
ATOM 764 O O . GLU A 1 103 ? 2.112 2.948 -2.199 1.00 92.50 103 GLU A O 1
ATOM 769 N N . TYR A 1 104 ? 0.224 4.116 -1.817 1.00 94.25 104 TYR A N 1
ATOM 770 C CA . TYR A 1 104 ? 0.170 3.806 -0.401 1.00 94.25 104 TYR A CA 1
ATOM 771 C C . TYR A 1 104 ? -1.248 3.536 0.085 1.00 94.25 104 TYR A C 1
ATOM 773 O O . TYR A 1 104 ? -2.218 4.144 -0.359 1.00 94.25 104 TYR A O 1
ATOM 781 N N . ASN A 1 105 ? -1.343 2.605 1.029 1.00 94.44 105 ASN A N 1
ATOM 782 C CA . ASN A 1 105 ? -2.579 2.212 1.691 1.00 94.44 105 ASN A CA 1
ATOM 783 C C . ASN A 1 105 ? -2.373 2.335 3.193 1.00 94.44 105 ASN A C 1
ATOM 785 O O . ASN A 1 105 ? -1.347 1.890 3.706 1.00 94.44 105 ASN A O 1
ATOM 789 N N . ILE A 1 106 ? -3.337 2.917 3.897 1.00 96.88 106 ILE A N 1
ATOM 790 C CA . ILE A 1 106 ? -3.325 3.058 5.351 1.00 96.88 106 ILE A CA 1
ATOM 791 C C . ILE A 1 106 ? -4.679 2.601 5.876 1.00 96.88 106 ILE A C 1
ATOM 793 O O . ILE A 1 106 ? -5.700 3.201 5.561 1.00 96.88 106 ILE A O 1
ATOM 797 N N . ALA A 1 107 ? -4.681 1.556 6.692 1.00 96.94 107 ALA A N 1
ATOM 798 C CA . ALA A 1 107 ? -5.843 1.063 7.413 1.00 96.94 107 ALA A CA 1
ATOM 799 C C . ALA A 1 107 ? -5.650 1.289 8.913 1.00 96.94 107 ALA A C 1
ATOM 801 O O . ALA A 1 107 ? -4.584 0.990 9.454 1.00 96.94 107 ALA A O 1
ATOM 802 N N . ALA A 1 108 ? -6.676 1.791 9.590 1.00 97.56 108 ALA A N 1
ATOM 803 C CA . ALA A 1 108 ? -6.680 1.966 11.033 1.00 97.56 108 ALA A CA 1
ATOM 804 C C . ALA A 1 108 ? -7.990 1.456 11.629 1.00 97.56 108 ALA A C 1
ATOM 806 O O . ALA A 1 108 ? -9.077 1.860 11.214 1.00 97.56 108 ALA A O 1
ATOM 807 N N . ASN A 1 109 ? -7.859 0.610 12.647 1.00 96.81 109 ASN A N 1
ATOM 808 C CA . ASN A 1 109 ? -8.958 -0.037 13.344 1.00 96.81 109 ASN A CA 1
ATOM 809 C C . ASN A 1 109 ? -8.912 0.358 14.815 1.00 96.81 109 ASN A C 1
ATOM 811 O O . ASN A 1 109 ? -7.856 0.272 15.442 1.00 96.81 109 ASN A O 1
ATOM 815 N N . LEU A 1 110 ? -10.056 0.719 15.385 1.00 97.44 110 LEU A N 1
ATOM 816 C CA . LEU A 1 110 ? -10.236 0.873 16.824 1.00 97.44 110 LEU A CA 1
ATOM 817 C C . LEU A 1 110 ? -11.288 -0.128 17.285 1.00 97.44 110 LEU A C 1
ATOM 819 O O . LEU A 1 110 ? -12.421 -0.090 16.809 1.00 97.44 110 LEU A O 1
ATOM 823 N N . ILE A 1 111 ? -10.906 -1.016 18.201 1.00 97.12 111 ILE A N 1
ATOM 824 C CA . ILE A 1 111 ? -11.782 -2.060 18.733 1.00 97.12 111 ILE A CA 1
ATOM 825 C C . ILE A 1 111 ? -11.916 -1.874 20.239 1.00 97.12 111 ILE A C 1
ATOM 827 O O . ILE A 1 111 ? -10.921 -1.877 20.969 1.00 97.12 111 ILE A O 1
ATOM 831 N N . TRP A 1 112 ? -13.161 -1.734 20.684 1.00 97.25 112 TRP A N 1
ATOM 832 C CA . TRP A 1 112 ? -13.553 -1.626 22.077 1.00 97.25 112 TRP A CA 1
ATOM 833 C C . TRP A 1 112 ? -14.390 -2.834 22.493 1.00 97.25 112 TRP A C 1
ATOM 835 O O . TRP A 1 112 ? -15.437 -3.114 21.907 1.00 97.25 112 TRP A O 1
ATOM 845 N N . SER A 1 113 ? -13.926 -3.515 23.535 1.00 96.75 113 SER A N 1
ATOM 846 C CA . SER A 1 113 ? -14.547 -4.691 24.130 1.00 96.75 113 SER A CA 1
ATOM 847 C C . SER A 1 113 ? -15.022 -4.366 25.556 1.00 96.75 113 SER A C 1
ATOM 849 O O . SER A 1 113 ? -14.331 -4.700 26.522 1.00 96.75 113 SER A O 1
ATOM 851 N N . PRO A 1 114 ? -16.160 -3.662 25.735 1.00 94.62 114 PRO A N 1
ATOM 852 C CA . PRO A 1 114 ? -16.620 -3.193 27.050 1.00 94.62 114 PRO A CA 1
ATOM 853 C C . PRO A 1 114 ? -16.878 -4.328 28.045 1.00 94.62 114 PRO A C 1
ATOM 855 O O . PRO A 1 114 ? -16.655 -4.176 29.245 1.00 94.62 114 PRO A O 1
ATOM 858 N N . VAL A 1 115 ? -17.355 -5.465 27.542 1.00 94.38 115 VAL A N 1
ATOM 859 C CA . VAL A 1 115 ? -17.588 -6.691 28.304 1.00 94.38 115 VAL A CA 1
ATOM 860 C C . VAL A 1 115 ? -17.073 -7.879 27.506 1.00 94.38 115 VAL A C 1
ATOM 862 O O . VAL A 1 115 ? -16.953 -7.814 26.283 1.00 94.38 115 VAL A O 1
ATOM 865 N N . SER A 1 116 ? -16.796 -8.983 28.197 1.00 92.50 116 SER A N 1
ATOM 866 C CA . SER A 1 116 ? -16.377 -10.220 27.536 1.00 92.50 116 SER A CA 1
ATOM 867 C C . SER A 1 116 ? -17.416 -10.667 26.502 1.00 92.50 116 SER A C 1
ATOM 869 O O . SER A 1 116 ? -18.614 -10.720 26.800 1.00 92.50 116 SER A O 1
ATOM 871 N N . GLY A 1 117 ? -16.950 -10.964 25.288 1.00 93.12 117 GLY A N 1
ATOM 872 C CA . GLY A 1 117 ? -17.771 -11.412 24.164 1.00 93.12 117 GLY A CA 1
ATOM 873 C C . GLY A 1 117 ? -18.576 -10.310 23.471 1.00 93.12 117 GLY A C 1
ATOM 874 O O . GLY A 1 117 ? -19.539 -10.636 22.788 1.00 93.12 117 GLY A O 1
ATOM 875 N N . LEU A 1 118 ? -18.303 -9.022 23.698 1.00 9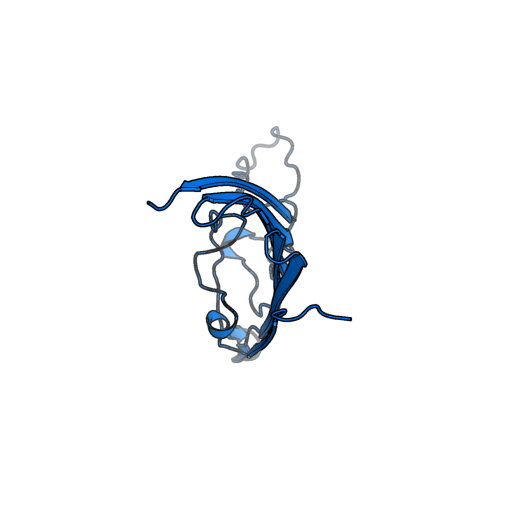5.81 118 LEU A N 1
ATOM 876 C CA . LEU A 1 118 ? -18.879 -7.924 22.910 1.00 95.81 118 LEU A CA 1
ATOM 877 C C . LEU A 1 118 ? -17.743 -7.092 22.325 1.00 95.81 118 LEU A C 1
ATOM 879 O O . LEU A 1 118 ? -17.038 -6.443 23.086 1.00 95.81 118 LEU A O 1
ATOM 883 N N . ASP A 1 119 ? -17.627 -7.068 20.999 1.00 97.00 119 ASP A N 1
ATOM 884 C CA . ASP A 1 119 ? -16.638 -6.279 20.266 1.00 97.00 119 ASP A CA 1
ATOM 885 C C . ASP A 1 119 ? -17.339 -5.219 19.410 1.00 97.00 119 ASP A C 1
ATOM 887 O O . ASP A 1 119 ? -18.171 -5.530 18.553 1.00 97.00 119 ASP A O 1
ATOM 891 N N . ILE A 1 120 ? -16.969 -3.958 19.623 1.00 97.75 120 ILE A N 1
ATOM 892 C CA . ILE A 1 120 ? -17.386 -2.812 18.817 1.00 97.75 120 ILE A CA 1
ATOM 893 C C . ILE A 1 120 ? -16.146 -2.292 18.098 1.00 97.75 120 ILE A C 1
ATOM 895 O O . ILE A 1 120 ? -15.177 -1.890 18.736 1.00 97.75 120 ILE A O 1
ATOM 899 N N . GLY A 1 121 ? -16.165 -2.312 16.771 1.00 97.50 121 GLY A N 1
ATOM 900 C CA . GLY A 1 121 ? -15.037 -1.934 15.932 1.00 97.50 121 GLY A CA 1
ATOM 901 C C . GLY A 1 121 ? -15.412 -0.873 14.912 1.00 97.50 121 GLY A C 1
ATOM 902 O O . GLY A 1 121 ? -16.430 -1.004 14.231 1.00 97.50 121 GLY A O 1
ATOM 903 N N . VAL A 1 122 ? -14.560 0.136 14.765 1.00 98.12 122 VAL A N 1
ATOM 904 C CA . VAL A 1 122 ? -14.572 1.058 13.625 1.00 98.12 122 VAL A CA 1
ATOM 905 C C . VAL A 1 122 ? -13.257 0.936 12.870 1.00 98.12 122 VAL A C 1
ATOM 907 O O . VAL A 1 122 ? -12.191 0.834 13.475 1.00 98.12 122 VAL A O 1
ATOM 910 N N . GLU A 1 123 ? -13.344 0.929 11.550 1.00 97.44 123 GLU A N 1
ATOM 911 C CA . GLU A 1 123 ? -12.213 0.826 10.638 1.00 97.44 123 GLU A CA 1
ATOM 912 C C . GLU A 1 123 ? -12.325 1.882 9.550 1.00 97.44 123 GLU A C 1
ATOM 914 O O . GLU A 1 123 ? -13.418 2.144 9.039 1.00 97.44 123 GLU A O 1
ATOM 919 N N . VAL A 1 124 ? -11.180 2.458 9.197 1.00 97.69 124 VAL A N 1
ATOM 920 C CA . VAL A 1 124 ? -11.018 3.354 8.057 1.00 97.69 124 VAL A CA 1
ATOM 921 C C . VAL A 1 124 ? -9.810 2.897 7.252 1.00 97.69 124 VAL A C 1
ATOM 923 O O . VAL A 1 124 ? -8.737 2.677 7.810 1.00 97.69 124 VAL A O 1
ATOM 926 N N . LEU A 1 125 ? -9.992 2.785 5.943 1.00 96.19 125 LEU A N 1
ATOM 927 C CA . LEU A 1 125 ? -8.951 2.558 4.954 1.00 96.19 125 LEU A CA 1
ATOM 928 C C . LEU A 1 125 ? -8.860 3.793 4.060 1.00 96.19 125 LEU A C 1
ATOM 930 O O . LEU A 1 125 ? -9.875 4.266 3.550 1.00 96.19 125 LEU A O 1
ATOM 934 N N . TYR A 1 126 ? -7.642 4.270 3.849 1.00 95.38 126 TYR A N 1
ATOM 935 C CA . TYR A 1 126 ? -7.304 5.271 2.852 1.00 95.38 126 TYR A CA 1
ATOM 936 C C . TYR A 1 126 ? -6.303 4.687 1.857 1.00 95.38 126 TYR A C 1
ATOM 938 O O . TYR A 1 126 ? -5.289 4.113 2.260 1.00 95.38 126 TYR A O 1
ATOM 946 N N . THR A 1 127 ? -6.587 4.848 0.571 1.00 93.88 127 THR A N 1
ATOM 947 C CA . THR A 1 127 ? -5.720 4.438 -0.535 1.00 93.88 127 THR A CA 1
ATOM 948 C C . THR A 1 127 ? -5.419 5.648 -1.395 1.00 93.88 127 THR A C 1
ATOM 950 O O . THR A 1 127 ? -6.333 6.391 -1.748 1.00 93.88 127 THR A O 1
ATOM 953 N N . HIS A 1 128 ? -4.152 5.799 -1.765 1.00 93.38 128 HIS A N 1
ATOM 954 C CA . HIS A 1 128 ? -3.691 6.816 -2.693 1.00 93.38 128 HIS A CA 1
ATOM 955 C C . HIS A 1 128 ? -2.766 6.196 -3.734 1.00 93.38 128 HIS A C 1
ATOM 957 O O . HIS A 1 128 ? -1.834 5.461 -3.391 1.00 93.38 128 HIS A O 1
ATOM 963 N N . LEU A 1 129 ? -2.994 6.540 -4.995 1.00 91.00 129 LEU A N 1
ATOM 964 C CA . LEU A 1 129 ? -2.154 6.170 -6.123 1.00 91.00 129 LEU A CA 1
ATOM 965 C C . LEU A 1 129 ? -1.731 7.429 -6.871 1.00 91.00 129 LEU A C 1
ATOM 967 O O . LEU A 1 129 ? -2.579 8.203 -7.290 1.00 91.00 129 LEU A O 1
ATOM 971 N N . ASP A 1 130 ? -0.437 7.563 -7.129 1.00 92.12 130 ASP A N 1
ATOM 972 C CA . ASP A 1 130 ? 0.156 8.577 -7.996 1.00 92.12 130 ASP A CA 1
ATOM 973 C C . ASP A 1 130 ? 0.743 7.922 -9.239 1.00 92.12 130 ASP A C 1
ATOM 975 O O . ASP A 1 130 ? 1.545 6.988 -9.137 1.00 92.12 130 ASP A O 1
ATOM 979 N N . VAL A 1 131 ? 0.438 8.473 -10.412 1.00 88.69 131 VAL A N 1
ATOM 980 C CA . VAL A 1 131 ? 0.950 8.005 -11.701 1.00 88.69 131 VAL A CA 1
ATOM 981 C C . VAL A 1 131 ? 1.390 9.139 -12.606 1.00 88.69 131 VAL A C 1
ATOM 983 O O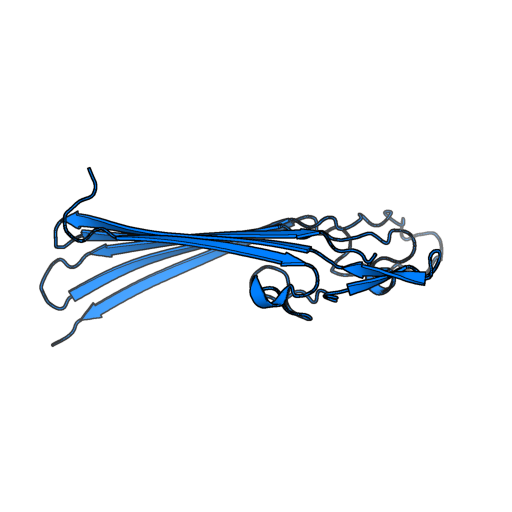 . VAL A 1 131 ? 0.804 10.219 -12.670 1.00 88.69 131 VAL A O 1
ATOM 986 N N . ARG A 1 132 ? 2.431 8.879 -13.395 1.00 89.19 132 ARG A N 1
ATOM 987 C CA . ARG A 1 132 ? 2.997 9.839 -14.349 1.00 89.19 132 ARG A CA 1
ATOM 988 C C . ARG A 1 132 ? 2.200 9.898 -15.648 1.00 89.19 132 ARG A C 1
ATOM 990 O O . ARG A 1 132 ? 2.791 9.954 -16.725 1.00 89.19 132 ARG A O 1
ATOM 997 N N . SER A 1 133 ? 0.871 9.902 -15.560 1.00 83.56 133 SER A N 1
ATOM 998 C CA . SER A 1 133 ? 0.016 9.995 -16.742 1.00 83.56 133 SER A CA 1
ATOM 999 C C . SER A 1 133 ? 0.236 11.326 -17.478 1.00 83.56 133 SER A C 1
ATOM 1001 O O . SER A 1 133 ? 0.271 12.391 -16.842 1.00 83.56 133 SER A O 1
ATOM 1003 N N . PRO A 1 134 ? 0.424 11.309 -18.811 1.00 77.12 134 PRO A N 1
ATOM 1004 C CA . PRO A 1 134 ? 0.461 12.528 -19.602 1.00 77.12 134 PRO A CA 1
ATOM 1005 C C . PRO A 1 134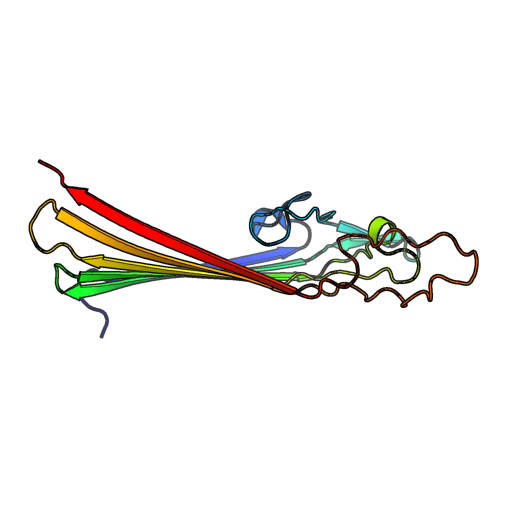 ? -0.924 13.190 -19.651 1.00 77.12 134 PRO A C 1
ATOM 1007 O O . PRO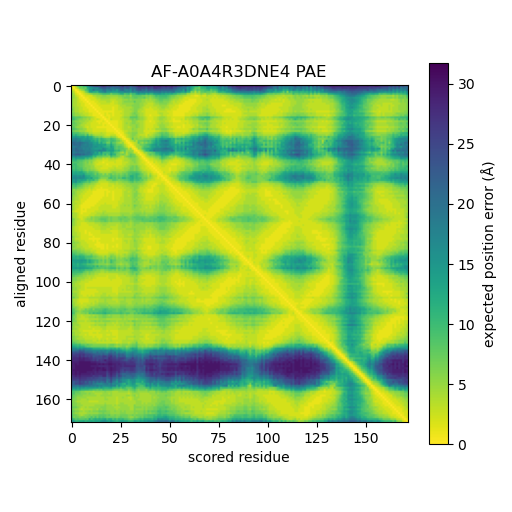 A 1 134 ? -1.966 12.534 -19.628 1.00 77.12 134 PRO A O 1
ATOM 1010 N N . VAL A 1 135 ? -0.931 14.519 -19.744 1.00 71.06 135 VAL A N 1
ATOM 1011 C CA . VAL A 1 135 ? -2.151 15.284 -20.031 1.00 71.06 135 VAL A CA 1
ATOM 1012 C C . VAL A 1 135 ? -2.317 15.341 -21.545 1.00 71.06 135 VAL A C 1
ATOM 1014 O O . VAL A 1 135 ? -1.363 15.647 -22.255 1.00 71.06 135 VAL A O 1
ATOM 1017 N N . GLN A 1 136 ? -3.517 15.040 -22.034 1.00 64.25 136 GLN A N 1
ATOM 1018 C CA . GLN A 1 136 ? -3.847 15.194 -23.446 1.00 64.25 136 GLN A CA 1
ATOM 1019 C C . GLN A 1 136 ? -4.008 16.677 -23.802 1.00 64.25 136 GLN A C 1
ATOM 1021 O O . GLN A 1 136 ? -4.578 17.437 -23.018 1.00 64.25 136 GLN A O 1
ATOM 1026 N N . GLU A 1 137 ? -3.553 17.091 -24.987 1.00 57.38 137 GLU A N 1
ATOM 1027 C CA . GLU A 1 137 ? -3.856 18.430 -25.500 1.00 57.38 137 GLU A CA 1
ATOM 1028 C C . GLU A 1 137 ? -5.376 18.649 -25.572 1.00 57.38 137 GLU A C 1
ATOM 1030 O O . GLU A 1 137 ? -6.124 17.802 -26.071 1.00 57.38 137 GLU A O 1
ATOM 1035 N N . ALA A 1 138 ? -5.844 19.791 -25.064 1.00 56.59 138 ALA A N 1
ATOM 1036 C CA . ALA A 1 138 ? -7.239 20.184 -25.183 1.00 56.59 138 ALA A CA 1
ATOM 1037 C C . ALA A 1 138 ? -7.544 20.504 -26.655 1.00 56.59 138 ALA A C 1
ATOM 1039 O O . ALA A 1 138 ? -7.215 21.583 -27.145 1.00 56.59 138 ALA A O 1
ATOM 1040 N N . ILE A 1 139 ? -8.171 19.570 -27.372 1.00 56.12 139 ILE A N 1
ATOM 1041 C CA . ILE A 1 139 ? -8.710 19.854 -28.704 1.00 56.12 139 ILE A CA 1
ATOM 1042 C C . ILE A 1 139 ? -9.966 20.711 -28.536 1.00 56.12 139 ILE A C 1
ATOM 1044 O O . ILE A 1 139 ? -10.955 20.278 -27.941 1.00 56.12 139 ILE A O 1
ATOM 1048 N N . ASN A 1 140 ? -9.942 21.922 -29.096 1.00 51.59 140 ASN A N 1
ATOM 1049 C CA . ASN A 1 140 ? -11.160 22.685 -29.340 1.00 51.59 140 ASN A CA 1
ATOM 1050 C C . ASN A 1 140 ? -11.996 21.913 -30.368 1.00 51.59 140 ASN A C 1
ATOM 1052 O O . ASN A 1 140 ? -11.574 21.755 -31.514 1.00 51.59 140 ASN A O 1
ATOM 1056 N N . VAL A 1 141 ? -13.162 21.411 -29.951 1.00 53.53 141 VAL A N 1
ATOM 1057 C CA . VAL A 1 141 ? -14.110 20.663 -30.793 1.00 53.53 141 VAL A CA 1
ATOM 1058 C C . VAL A 1 141 ? -14.682 21.614 -31.852 1.00 53.53 141 VAL A C 1
ATOM 1060 O O . VAL A 1 141 ? -15.735 22.213 -31.673 1.00 53.53 141 VAL A O 1
ATOM 1063 N N . GLY A 1 142 ? -13.930 21.829 -32.926 1.00 53.88 142 GLY A N 1
ATOM 1064 C CA . GLY A 1 142 ? -14.258 22.782 -33.989 1.00 53.88 142 GLY A CA 1
ATOM 1065 C C . GLY A 1 142 ? -13.387 22.635 -35.236 1.00 53.88 142 GLY A C 1
ATOM 1066 O O . GLY A 1 142 ? -13.812 23.006 -36.325 1.00 53.88 142 GLY A O 1
ATOM 1067 N N . THR A 1 143 ? -12.203 22.033 -35.123 1.00 52.25 143 THR A N 1
ATOM 1068 C CA . THR A 1 143 ? -11.423 21.559 -36.270 1.00 52.25 143 THR A CA 1
ATOM 1069 C C . THR A 1 143 ? -11.675 20.062 -36.423 1.00 52.25 143 THR A C 1
ATOM 1071 O O . THR A 1 143 ? -11.537 19.323 -35.458 1.00 52.25 143 THR A O 1
ATOM 1074 N N . GLY A 1 144 ? -12.090 19.605 -37.609 1.00 51.25 144 GLY A N 1
ATOM 1075 C CA . GLY A 1 144 ? -12.523 18.226 -37.903 1.00 51.25 144 GLY A CA 1
ATOM 1076 C C . GLY A 1 144 ? -11.475 17.110 -37.742 1.00 51.25 144 GLY A C 1
ATOM 1077 O O . GLY A 1 144 ? -11.561 16.097 -38.429 1.00 51.25 144 GLY A O 1
ATOM 1078 N N . ALA A 1 145 ? -10.487 17.274 -36.862 1.00 53.62 145 ALA A N 1
ATOM 1079 C CA . ALA A 1 145 ? -9.701 16.176 -36.330 1.00 53.62 145 ALA A CA 1
ATOM 1080 C C . ALA A 1 145 ? -10.623 15.314 -35.460 1.00 53.62 145 ALA A C 1
ATOM 1082 O O . ALA A 1 145 ? -11.344 15.844 -34.613 1.00 53.62 145 ALA A O 1
ATOM 1083 N N . ALA A 1 146 ? -10.629 14.000 -35.710 1.00 52.28 146 ALA A N 1
ATOM 1084 C CA . ALA A 1 146 ? -11.391 13.019 -34.948 1.00 52.28 146 ALA A CA 1
ATOM 1085 C C . ALA A 1 146 ? -11.335 13.371 -33.460 1.00 52.28 146 ALA A C 1
ATOM 1087 O O . ALA A 1 146 ? -10.244 13.423 -32.892 1.00 52.28 146 ALA A O 1
ATOM 1088 N N . ALA A 1 147 ? -12.497 13.679 -32.873 1.00 50.97 147 ALA A N 1
ATOM 1089 C CA . ALA A 1 147 ? -12.629 13.967 -31.457 1.00 50.97 147 ALA A CA 1
ATOM 1090 C C . ALA A 1 147 ? -11.903 12.857 -30.709 1.00 50.97 147 ALA A C 1
ATOM 1092 O O . ALA A 1 147 ? -12.348 11.708 -30.724 1.00 50.97 147 ALA A O 1
ATOM 1093 N N . SER A 1 148 ? -10.739 13.181 -30.152 1.00 51.72 148 SER A N 1
ATOM 1094 C CA . SER A 1 148 ? -9.947 12.216 -29.425 1.00 51.72 148 SER A CA 1
ATOM 1095 C C . SER A 1 148 ? -10.848 11.670 -28.337 1.00 51.72 148 SER A C 1
ATOM 1097 O O . SER A 1 148 ? -11.250 12.411 -27.436 1.00 51.72 148 SER A O 1
ATOM 1099 N N . VAL A 1 149 ? -11.227 10.398 -28.457 1.00 51.06 149 VAL A N 1
ATOM 1100 C CA . VAL A 1 149 ? -11.875 9.668 -27.376 1.00 51.06 149 VAL A CA 1
ATOM 1101 C C . VAL A 1 149 ? -10.968 9.903 -26.180 1.00 51.06 149 VAL A C 1
ATOM 1103 O O . VAL A 1 149 ? -9.799 9.519 -26.227 1.00 51.06 149 VAL A O 1
ATOM 1106 N N . ARG A 1 150 ? -11.450 10.645 -25.174 1.00 50.81 150 ARG A N 1
ATOM 1107 C CA . ARG A 1 150 ? -10.700 10.858 -23.937 1.00 50.81 150 ARG A CA 1
ATOM 1108 C C . ARG A 1 150 ? -10.381 9.463 -23.420 1.00 50.81 150 ARG A C 1
ATOM 1110 O O . ARG A 1 150 ? -11.286 8.772 -22.958 1.00 50.81 150 ARG A O 1
ATOM 1117 N N . ASN A 1 151 ? -9.137 9.015 -23.576 1.00 53.84 151 ASN A N 1
ATOM 1118 C CA . ASN A 1 151 ? -8.713 7.776 -22.950 1.00 53.84 151 ASN A CA 1
ATOM 1119 C C . ASN A 1 151 ? -8.930 7.997 -21.450 1.00 53.84 151 ASN A C 1
ATOM 1121 O O . ASN A 1 151 ? -8.446 8.993 -20.917 1.00 53.84 151 ASN A O 1
ATOM 1125 N N . GLY A 1 152 ? -9.682 7.119 -20.785 1.00 55.81 152 GLY A N 1
ATOM 1126 C CA . GLY A 1 152 ? -9.977 7.247 -19.356 1.00 55.81 152 GLY A CA 1
ATOM 1127 C C . GLY A 1 152 ? -8.719 7.331 -18.486 1.00 55.81 152 GLY A C 1
ATOM 1128 O O . GLY A 1 152 ? -8.801 7.822 -17.372 1.00 55.81 152 GLY A O 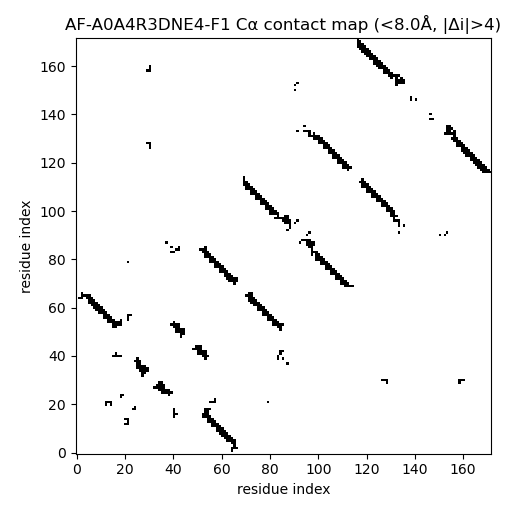1
ATOM 1129 N N . LEU A 1 153 ? -7.554 6.920 -19.006 1.00 58.62 153 LEU A N 1
ATOM 1130 C CA . LEU A 1 153 ? -6.253 7.076 -18.351 1.00 58.62 153 LEU A CA 1
ATOM 1131 C C . LEU A 1 153 ? -5.545 8.415 -18.622 1.00 58.62 153 LEU A C 1
ATOM 1133 O O . LEU A 1 153 ? -4.633 8.769 -17.875 1.00 58.62 153 LEU A O 1
ATOM 1137 N N . LEU A 1 154 ? -5.909 9.160 -19.671 1.00 64.62 154 LEU A N 1
ATOM 1138 C CA . LEU A 1 154 ? -5.266 10.430 -20.022 1.00 64.62 154 LEU A CA 1
ATOM 1139 C C . LEU A 1 154 ? -5.696 11.532 -19.050 1.00 64.62 154 LEU A C 1
ATOM 1141 O O . LEU A 1 154 ? -6.874 11.864 -18.941 1.00 64.62 154 LEU A O 1
ATOM 1145 N N . GLY A 1 155 ? -4.721 12.137 -18.369 1.00 68.31 155 GLY A N 1
ATOM 1146 C CA . GLY A 1 155 ? -4.949 13.245 -17.438 1.00 68.31 155 GLY A CA 1
ATOM 1147 C C . GLY A 1 155 ? -5.188 12.849 -15.977 1.00 68.31 155 GLY A C 1
ATOM 1148 O O . GLY A 1 155 ? -5.107 13.730 -15.121 1.00 68.31 155 GLY A O 1
ATOM 1149 N N . ILE A 1 156 ? -5.402 11.564 -15.664 1.00 76.88 156 ILE A N 1
ATOM 1150 C CA . ILE A 1 156 ? -5.454 11.080 -14.274 1.00 76.88 156 ILE A CA 1
ATOM 1151 C C . ILE A 1 156 ? -4.029 10.989 -13.737 1.00 76.88 156 ILE A C 1
ATOM 1153 O O . ILE A 1 156 ? -3.270 10.106 -14.125 1.00 76.88 156 ILE A O 1
ATOM 1157 N N . LYS A 1 157 ? -3.652 11.916 -12.858 1.00 84.81 157 LYS A N 1
ATOM 1158 C CA . LYS A 1 157 ? -2.324 11.928 -12.223 1.00 84.81 157 LYS A CA 1
ATOM 1159 C C . LYS A 1 157 ? -2.311 11.217 -10.881 1.00 84.81 157 LYS A C 1
ATOM 1161 O O . LYS A 1 157 ? -1.267 10.717 -10.483 1.00 84.81 157 LYS A O 1
ATOM 1166 N N . ASN A 1 158 ? -3.452 11.188 -10.213 1.00 88.19 158 ASN A N 1
ATOM 1167 C CA . ASN A 1 158 ? -3.632 10.516 -8.949 1.00 88.19 158 ASN A CA 1
ATOM 1168 C C . ASN A 1 158 ? -5.075 10.035 -8.779 1.00 88.19 158 ASN A C 1
ATOM 1170 O O . ASN A 1 158 ? -5.973 10.484 -9.494 1.00 88.19 158 ASN A O 1
ATOM 1174 N N . ASP A 1 159 ? -5.257 9.092 -7.863 1.00 86.69 159 ASP A N 1
ATOM 1175 C CA . ASP A 1 159 ? -6.544 8.526 -7.473 1.00 86.69 159 ASP A CA 1
ATOM 1176 C C . ASP A 1 159 ? -6.544 8.253 -5.964 1.00 86.69 159 ASP A C 1
ATOM 1178 O O . ASP A 1 159 ? -5.548 7.791 -5.403 1.00 86.69 159 ASP A O 1
ATOM 1182 N N . ASP A 1 160 ? -7.662 8.557 -5.315 1.00 91.38 160 ASP A N 1
ATOM 1183 C CA . ASP A 1 160 ? -7.812 8.618 -3.866 1.00 91.38 160 ASP A CA 1
ATOM 1184 C C . ASP A 1 160 ? -9.110 7.945 -3.443 1.00 91.38 160 ASP A C 1
ATOM 1186 O O . ASP A 1 160 ? -10.171 8.209 -4.014 1.00 91.38 160 ASP A O 1
ATOM 1190 N N . ALA A 1 161 ? -9.069 7.149 -2.377 1.00 91.25 161 ALA A N 1
ATOM 1191 C CA . ALA A 1 161 ? -10.289 6.578 -1.830 1.00 91.25 161 ALA A CA 1
ATOM 1192 C C . ALA A 1 161 ? -10.273 6.338 -0.337 1.00 91.25 161 ALA A C 1
ATOM 1194 O O . ALA A 1 161 ? -9.268 5.957 0.255 1.00 91.25 161 ALA A O 1
ATOM 1195 N N . TRP A 1 162 ? -11.465 6.497 0.229 1.00 94.19 162 TRP A N 1
ATOM 1196 C CA . TRP A 1 162 ? -11.779 6.222 1.616 1.00 94.19 162 TRP A CA 1
ATOM 1197 C C . TRP A 1 162 ? -12.814 5.108 1.679 1.00 94.19 162 TRP A C 1
ATOM 1199 O O . TRP A 1 162 ? -13.860 5.182 1.035 1.00 94.19 162 TRP A O 1
ATOM 1209 N N . ALA A 1 163 ? -12.543 4.095 2.489 1.00 94.06 163 ALA A N 1
ATOM 1210 C CA . ALA A 1 163 ? -13.510 3.074 2.851 1.00 94.06 163 ALA A CA 1
ATOM 1211 C C . ALA A 1 163 ? -13.616 3.011 4.372 1.00 94.06 163 ALA A C 1
ATOM 1213 O O . ALA A 1 163 ? -12.633 3.198 5.084 1.00 94.06 163 ALA A O 1
ATOM 1214 N N . GLY A 1 164 ? -14.819 2.763 4.877 1.00 96.06 164 GLY A N 1
ATOM 1215 C CA . GLY A 1 164 ? -15.071 2.677 6.308 1.00 96.06 164 GLY A CA 1
ATOM 1216 C C . GLY A 1 164 ? -15.949 1.486 6.640 1.00 96.06 164 GLY A C 1
ATOM 1217 O O . GLY A 1 164 ? -16.800 1.086 5.844 1.00 96.06 164 GLY A O 1
ATOM 1218 N N . ARG A 1 165 ? -15.756 0.924 7.831 1.00 96.19 165 ARG A N 1
ATOM 1219 C CA . ARG A 1 165 ? -16.571 -0.178 8.342 1.00 96.19 165 ARG A CA 1
ATOM 1220 C C . ARG A 1 165 ? -16.859 0.013 9.823 1.00 96.19 165 ARG A C 1
ATOM 1222 O O . ARG A 1 165 ? -15.953 0.249 10.613 1.00 96.19 165 ARG A O 1
ATOM 1229 N N . LEU A 1 166 ? -18.125 -0.156 10.193 1.00 97.56 166 LEU A N 1
ATOM 1230 C CA . LEU A 1 166 ? -18.564 -0.321 11.576 1.00 97.56 166 LEU A CA 1
ATOM 1231 C C . LEU A 1 166 ? -18.958 -1.785 11.781 1.00 97.56 166 LEU A C 1
ATOM 1233 O O . LEU A 1 166 ? -19.705 -2.345 10.978 1.00 97.56 166 LEU A O 1
ATOM 1237 N N . ARG A 1 167 ? -18.470 -2.406 12.853 1.00 95.88 167 ARG A N 1
ATOM 1238 C CA . ARG A 1 167 ? -18.820 -3.773 13.249 1.00 95.88 167 ARG A CA 1
ATOM 1239 C C . ARG A 1 167 ? -19.204 -3.796 14.718 1.00 95.88 167 ARG A C 1
ATOM 1241 O O . ARG A 1 167 ? -18.494 -3.255 15.555 1.00 95.88 167 ARG A O 1
ATOM 1248 N N . ILE A 1 168 ? -20.298 -4.482 15.020 1.00 96.81 168 ILE A N 1
ATOM 1249 C CA . ILE A 1 168 ? -20.680 -4.856 16.379 1.00 96.81 168 ILE A CA 1
ATOM 1250 C C . ILE A 1 168 ? -20.876 -6.367 16.356 1.00 96.81 168 ILE A C 1
ATOM 1252 O O . ILE A 1 168 ? -21.672 -6.865 15.562 1.00 96.81 168 ILE A O 1
ATOM 1256 N N . GLN A 1 169 ? -20.129 -7.094 17.179 1.00 95.88 169 GLN A N 1
ATOM 1257 C CA . GLN A 1 169 ? -20.247 -8.543 17.305 1.00 95.88 169 GLN A CA 1
ATOM 1258 C C . GLN A 1 169 ? -20.438 -8.934 18.763 1.00 95.88 169 GLN A C 1
ATOM 1260 O O . GLN A 1 169 ? -19.731 -8.446 19.641 1.00 95.88 169 GLN A O 1
ATOM 1265 N N . ARG A 1 170 ? -21.382 -9.845 18.996 1.00 95.31 170 ARG A N 1
ATOM 1266 C CA . ARG A 1 170 ? -21.637 -10.466 20.290 1.00 95.31 170 ARG A CA 1
ATOM 1267 C C . ARG A 1 170 ? -21.492 -11.977 20.145 1.00 95.31 170 ARG A C 1
ATOM 1269 O O . ARG A 1 170 ? -22.208 -12.564 19.339 1.00 95.31 170 ARG A O 1
ATOM 1276 N N . ASP A 1 171 ? -20.628 -12.568 20.957 1.00 92.38 171 ASP A N 1
ATOM 1277 C CA . ASP A 1 171 ? -20.501 -14.016 21.110 1.00 92.38 171 ASP A CA 1
ATOM 1278 C C . ASP A 1 171 ? -21.167 -14.432 22.438 1.00 92.38 171 ASP A C 1
ATOM 1280 O O . ASP A 1 171 ? -21.113 -13.678 23.421 1.00 92.38 171 ASP A O 1
ATOM 1284 N N . PHE A 1 172 ? -21.846 -15.587 22.442 1.00 85.62 172 PHE A N 1
ATOM 1285 C CA . PHE A 1 172 ? -22.651 -16.107 23.560 1.00 85.62 172 PHE A CA 1
ATOM 1286 C C . PHE A 1 172 ? -22.051 -17.380 24.153 1.00 85.62 172 PHE A C 1
ATOM 1288 O O . PHE A 1 172 ? -21.557 -18.215 23.363 1.00 85.62 172 PHE A O 1
#

Secondary structure (DSSP, 8-state):
-PPTT-EEEEEEEEEES-GGGGT--TT-BSGGG-B-----SEEE-TTT--EEE-EEEEEEEEEEEEEETTEEEEEEEEEEEEE-SS--HHHHGGG------EEEEEEEEEEEEEETTEEEEEEEEEEEEE--PPPPP---TTS-S------TTTT--EEEEEEEEEEEEE--

Foldseek 3Di:
DADPPKDKDKDKDKDWLCCVVQPDDAQADAVVSPDGDHDGQWDQDPVVRDIGGKMKMKMKMWIWGDPDPFKIKIKIKMKMWIDDPDWPCVQQPPQTDFFTKIKMKMKMKIWGHPDPQKIKMKMKMKIKMFTPAAADPDDDPPPPDPPPPPRPRHPCGMHIDMDMDIDIGGDD

Mean predicted aligned error: 7.83 Å

pLDDT: mean 85.65, std 14.33, range [50.81, 98.12]

Nearest PDB structures (foldseek):
  1oh2-assembly1_Q  TM=8.946E-01  e=1.607E+00  Salmonella enterica subsp. enterica serovar Typhimurium
  1k24-assembly1_A  TM=3.559E-01  e=9.783E-01  Neisseria meningitidis

Radius of gyration: 21.84 Å; Cα contacts (8 Å, |Δi|>4): 386; chains: 1; bounding box: 43×39×66 Å

Sequence (172 aa):
MLAAGDNIVLQAAYADGSLGYIGWYPGTFGVGRLGGLTLADATLNTITGSVDNSSGFSLVAALKHFWTPQLRTEITASYSQLKLKYIDAASFGAFARSLDPKEYNIAANLIWSPVSGLDIGVEVLYTHLDVRSPVQEAINVGTGAAASVRNGLLGIKNDDAWAGRLRIQRDF

Solvent-accessible surface area (backbone atoms only — not comparable to full-atom values): 9538 Å² total; per-residue (Å²): 130,86,44,89,88,43,48,77,49,77,49,74,42,76,30,74,47,42,44,58,83,54,76,46,55,62,58,45,28,65,75,94,41,76,36,73,38,92,62,60,35,58,32,74,38,88,86,80,74,43,78,40,56,12,31,36,38,23,39,40,41,35,40,39,43,46,85,44,102,41,32,38,38,42,38,38,39,36,42,36,39,41,46,50,60,51,56,46,44,89,82,44,50,98,60,42,44,44,43,45,43,33,39,40,38,40,36,44,33,45,37,40,32,90,49,93,51,34,42,40,34,43,36,42,38,42,39,40,36,40,36,55,41,48,69,69,82,86,73,70,94,79,60,94,62,78,78,72,73,77,49,88,62,56,53,48,41,60,46,75,48,80,49,75,47,82,46,77,48,76,62,132